Protein AF-A0A9D9YDR0-F1 (afdb_monomer)

Radius of gyration: 15.65 Å; Cα contacts (8 Å, |Δi|>4): 294; chains: 1; bounding box: 39×39×36 Å

Sequence (138 aa):
MKVSGSSKIKIKVIGALGCGLFLAAVSILSFSKIQKTAFAAEPTDSSYFTFDESTGAITDYSLDGPKDVVIPEEINGVQVTSIAQSGQTYSSFQGKNLTSVVFPQTIKSIGSGAFANNNLTELTLPDSLEELSAYVFY

Foldseek 3Di:
DDADDDPQEAEDADPDDDAADDDDDDDDDDDDDDGGHHPQDDAWDCVQFDADLVVLEGFAGHLPTDLAHEHDCDDPNGGNAEYEADDDRGNQQAQSQHAHYHDDLNYAEYYACNNENYNYRYYYDHPNHNYYYHNVHD

pLDDT: mean 79.31, std 21.69, range [30.98, 98.44]

Mean predicted aligned error: 9.54 Å

Structure (mmCIF, N/CA/C/O backbone):
data_AF-A0A9D9YDR0-F1
#
_entry.id   AF-A0A9D9YDR0-F1
#
loop_
_atom_site.group_PDB
_atom_site.id
_atom_site.type_symbol
_atom_site.label_atom_id
_atom_site.label_alt_id
_atom_site.label_comp_id
_atom_site.label_asym_id
_atom_site.label_entity_id
_atom_site.label_seq_id
_atom_site.pdbx_PDB_ins_code
_atom_site.Cartn_x
_atom_site.Cartn_y
_atom_site.Cartn_z
_atom_site.occupancy
_atom_site.B_iso_or_equiv
_atom_site.auth_seq_id
_atom_site.auth_comp_id
_atom_site.auth_asym_id
_atom_site.auth_atom_id
_atom_site.pdbx_PDB_model_num
ATOM 1 N N . MET A 1 1 ? -12.534 6.866 -11.633 1.00 52.06 1 MET A N 1
ATOM 2 C CA . MET A 1 1 ? -11.160 7.379 -11.426 1.00 52.06 1 MET A CA 1
ATOM 3 C C . MET A 1 1 ? -10.342 7.160 -12.688 1.00 52.06 1 MET A C 1
ATOM 5 O O . MET A 1 1 ? -10.463 6.103 -13.295 1.00 52.06 1 MET A O 1
ATOM 9 N N . LYS A 1 2 ? -9.565 8.155 -13.128 1.00 46.75 2 LYS A N 1
ATOM 10 C CA . LYS A 1 2 ? -8.659 8.027 -14.279 1.00 46.75 2 LYS A CA 1
ATOM 11 C C . LYS A 1 2 ? -7.295 7.609 -13.742 1.00 46.75 2 LYS A C 1
ATOM 13 O O . LYS A 1 2 ? -6.651 8.408 -13.074 1.00 46.75 2 LYS A O 1
ATOM 18 N N . VAL A 1 3 ? -6.874 6.372 -13.996 1.00 55.00 3 VAL A N 1
ATOM 19 C CA . VAL A 1 3 ? -5.540 5.925 -13.580 1.00 55.00 3 VAL A CA 1
ATOM 20 C C . VAL A 1 3 ? -4.527 6.457 -14.586 1.00 55.00 3 VAL A C 1
ATOM 22 O O . VAL A 1 3 ? -4.544 6.076 -15.755 1.00 55.00 3 VAL A O 1
ATOM 25 N N . SER A 1 4 ? -3.708 7.415 -14.162 1.00 47.53 4 SER A N 1
ATOM 26 C CA . SER A 1 4 ? -2.694 8.049 -15.002 1.00 47.53 4 SER A CA 1
ATOM 27 C C . SER A 1 4 ? -1.317 7.548 -14.590 1.00 47.53 4 SER A C 1
ATOM 29 O O . SER A 1 4 ? -0.809 7.947 -13.544 1.00 47.53 4 SER A O 1
ATOM 31 N N . GLY A 1 5 ? -0.711 6.703 -15.425 1.00 50.56 5 GLY A N 1
ATOM 32 C CA . GLY A 1 5 ? 0.697 6.327 -15.287 1.00 50.56 5 GLY A CA 1
ATOM 33 C C . GLY A 1 5 ? 0.941 4.825 -15.296 1.00 50.56 5 GLY A C 1
ATOM 34 O O . GLY A 1 5 ? 1.193 4.253 -14.247 1.00 50.56 5 GLY A O 1
ATOM 35 N N . SER A 1 6 ? 0.847 4.218 -16.481 1.00 51.56 6 SER A N 1
ATOM 36 C CA . SER A 1 6 ? 1.850 3.300 -17.048 1.00 51.56 6 SER A CA 1
ATOM 37 C C . SER A 1 6 ? 1.277 2.644 -18.306 1.00 51.56 6 SER A C 1
ATOM 39 O O . SER A 1 6 ? 0.262 1.954 -18.278 1.00 51.56 6 SER A O 1
ATOM 41 N N . SER A 1 7 ? 1.927 2.846 -19.454 1.00 54.12 7 SER A N 1
ATOM 42 C CA . SER A 1 7 ? 1.472 2.336 -20.762 1.00 54.12 7 SER A CA 1
ATOM 43 C C . SER A 1 7 ? 1.533 0.802 -20.898 1.00 54.12 7 SER A C 1
ATOM 45 O O . SER A 1 7 ? 1.344 0.283 -21.996 1.00 54.12 7 SER A O 1
ATOM 47 N N . LYS A 1 8 ? 1.850 0.077 -19.815 1.00 63.72 8 LYS A N 1
ATOM 48 C CA . LYS A 1 8 ? 2.142 -1.364 -19.804 1.00 63.72 8 LYS A CA 1
ATOM 49 C C . LYS A 1 8 ? 1.252 -2.184 -18.862 1.00 63.72 8 LYS A C 1
ATOM 51 O O . LYS A 1 8 ? 1.188 -3.394 -19.050 1.00 63.72 8 LYS A O 1
ATOM 56 N N . ILE A 1 9 ? 0.560 -1.564 -17.898 1.00 69.62 9 ILE A N 1
ATOM 57 C CA . ILE A 1 9 ? -0.233 -2.290 -16.893 1.00 69.62 9 ILE A CA 1
ATOM 58 C C . ILE A 1 9 ? -1.711 -2.259 -17.265 1.00 69.62 9 ILE A C 1
ATOM 60 O O . ILE A 1 9 ? -2.299 -1.199 -17.484 1.00 69.62 9 ILE A O 1
ATOM 64 N N . LYS A 1 10 ? -2.335 -3.438 -17.318 1.00 76.94 10 LYS A N 1
ATOM 65 C CA . LYS A 1 10 ? -3.786 -3.563 -17.481 1.00 76.94 10 LYS A CA 1
ATOM 66 C C . LYS A 1 10 ? -4.458 -3.413 -16.121 1.00 76.94 10 LYS A C 1
ATOM 68 O O . LYS A 1 10 ? -4.351 -4.293 -15.273 1.00 76.94 10 LYS A O 1
ATOM 73 N N . ILE A 1 11 ? -5.168 -2.306 -15.925 1.00 71.69 11 ILE A N 1
ATOM 74 C CA . ILE A 1 11 ? -5.898 -2.046 -14.682 1.00 71.69 11 ILE A CA 1
ATOM 75 C C . ILE A 1 11 ? -7.367 -2.380 -14.885 1.00 71.69 11 ILE A C 1
ATOM 77 O O . ILE A 1 11 ? -8.015 -1.847 -15.789 1.00 71.69 11 ILE A O 1
ATOM 81 N N . LYS A 1 12 ? -7.896 -3.249 -14.023 1.00 72.75 12 LYS A N 1
ATOM 82 C CA . LYS A 1 12 ? -9.318 -3.581 -13.986 1.00 72.75 12 LYS A CA 1
ATOM 83 C C . LYS A 1 12 ? -9.920 -3.074 -12.681 1.00 72.75 12 LYS A C 1
ATOM 85 O O . LYS A 1 12 ? -9.430 -3.377 -11.599 1.00 72.75 12 LYS A O 1
ATOM 90 N N . VAL A 1 13 ? -11.003 -2.314 -12.795 1.00 62.62 13 VAL A N 1
ATOM 91 C CA . VAL A 1 13 ? -11.902 -2.029 -11.672 1.00 62.62 13 VAL A CA 1
ATOM 92 C C . VAL A 1 13 ? -13.046 -3.025 -11.811 1.00 62.62 13 VAL A C 1
ATOM 94 O O . VAL A 1 13 ? -13.743 -3.011 -12.830 1.00 62.62 13 VAL A O 1
ATOM 97 N N . ILE A 1 14 ? -13.179 -3.966 -10.879 1.00 57.22 14 ILE A N 1
ATOM 98 C CA . ILE A 1 14 ? -14.225 -4.989 -10.961 1.00 57.22 14 ILE A CA 1
ATOM 99 C C . ILE A 1 14 ? -15.413 -4.511 -10.143 1.00 57.22 14 ILE A C 1
ATOM 101 O O . ILE A 1 14 ? -15.457 -4.798 -8.964 1.00 57.22 14 ILE A O 1
ATOM 105 N N . GLY A 1 15 ? -16.409 -3.889 -10.777 1.00 43.22 15 GLY A N 1
ATOM 106 C CA . GLY A 1 15 ? -17.669 -3.592 -10.096 1.00 43.22 15 GLY A CA 1
ATOM 107 C C . GLY A 1 15 ? -18.324 -4.869 -9.559 1.00 43.22 15 GLY A C 1
ATOM 108 O O . GLY A 1 15 ? -18.782 -5.704 -10.338 1.00 43.22 15 GLY A O 1
ATOM 109 N N . ALA A 1 16 ? -18.325 -5.016 -8.236 1.00 43.03 16 ALA A N 1
ATOM 110 C CA . ALA A 1 16 ? -19.088 -5.943 -7.410 1.00 43.03 16 ALA A CA 1
ATOM 111 C C . ALA A 1 16 ? -19.580 -7.235 -8.098 1.00 43.03 16 ALA A C 1
ATOM 113 O O . ALA A 1 16 ? -20.761 -7.396 -8.404 1.00 43.03 16 ALA A O 1
ATOM 114 N N . LEU A 1 17 ? -18.709 -8.239 -8.197 1.00 35.56 17 LEU A N 1
ATOM 115 C CA . LEU A 1 17 ? -19.117 -9.644 -8.282 1.00 35.56 17 LEU A CA 1
ATOM 116 C C . LEU A 1 17 ? -18.379 -10.369 -7.166 1.00 35.56 17 LEU A C 1
ATOM 118 O O . LEU A 1 17 ? -17.166 -10.470 -7.130 1.00 35.56 17 LEU A O 1
ATOM 122 N N . GLY A 1 18 ? -19.065 -10.750 -6.104 1.00 34.50 18 GLY A N 1
ATOM 123 C CA . GLY A 1 18 ? -19.635 -12.094 -6.152 1.00 34.50 18 GLY A CA 1
ATOM 124 C C . GLY A 1 18 ? -18.616 -13.100 -5.618 1.00 34.50 18 GLY A C 1
ATOM 125 O O . GLY A 1 18 ? -18.341 -14.087 -6.270 1.00 34.50 18 GLY A O 1
ATOM 126 N N . CYS A 1 19 ? -17.998 -12.797 -4.478 1.00 53.97 19 CYS A N 1
ATOM 127 C CA . CYS A 1 19 ? -17.326 -13.721 -3.574 1.00 53.97 19 CYS A CA 1
ATOM 128 C C . CYS A 1 19 ? -17.976 -15.183 -3.700 1.00 53.97 19 CYS A C 1
ATOM 130 O O . CYS A 1 19 ? -19.191 -15.292 -3.773 1.00 53.97 19 CYS A O 1
ATOM 132 N N . GLY A 1 20 ? -17.249 -16.330 -3.771 1.00 33.53 20 GLY A N 1
ATOM 133 C CA . GLY A 1 20 ? -17.722 -17.735 -3.487 1.00 33.53 20 GLY A CA 1
ATOM 134 C C . GLY A 1 20 ? -16.655 -18.869 -3.220 1.00 33.53 20 GLY A C 1
ATOM 135 O O . GLY A 1 20 ? -16.116 -19.371 -4.190 1.00 33.53 20 GLY A O 1
ATOM 136 N N . LEU A 1 21 ? -16.401 -19.235 -1.935 1.00 46.47 21 LEU A N 1
ATOM 137 C CA . LEU A 1 21 ? -15.769 -20.371 -1.163 1.00 46.47 21 LEU A CA 1
ATOM 138 C C . LEU A 1 21 ? -14.332 -21.052 -1.336 1.00 46.47 21 LEU A C 1
ATOM 140 O O . LEU A 1 21 ? -13.879 -21.222 -2.460 1.00 46.47 21 LEU A O 1
ATOM 144 N N . PHE A 1 22 ? -13.765 -21.588 -0.192 1.00 42.66 22 PHE A N 1
ATOM 145 C CA . PHE A 1 22 ? -12.820 -22.758 0.130 1.00 42.66 22 PHE A CA 1
ATOM 146 C C . PHE A 1 22 ? -11.294 -22.543 0.468 1.00 42.66 22 PHE A C 1
ATOM 148 O O . PHE A 1 22 ? -10.660 -21.799 -0.260 1.00 42.66 22 PHE A O 1
ATOM 155 N N . LEU A 1 23 ? -10.555 -23.220 1.404 1.00 38.81 23 LEU A N 1
ATOM 156 C CA . LEU A 1 23 ? -10.748 -24.073 2.629 1.00 38.81 23 LEU A CA 1
ATOM 157 C C . LEU A 1 23 ? -9.378 -24.435 3.311 1.00 38.81 23 LEU A C 1
ATOM 159 O O . LEU A 1 23 ? -8.476 -24.886 2.609 1.00 38.81 23 LEU A O 1
ATOM 163 N N . ALA A 1 24 ? -9.302 -24.473 4.656 1.00 30.98 24 ALA A N 1
ATOM 164 C CA . ALA A 1 24 ? -8.616 -25.521 5.449 1.00 30.98 24 ALA A CA 1
ATOM 165 C C . ALA A 1 24 ? -9.201 -25.588 6.882 1.00 30.98 24 ALA A C 1
ATOM 167 O O . ALA A 1 24 ? -9.616 -24.582 7.447 1.00 30.98 24 ALA A O 1
ATOM 168 N N . ALA A 1 25 ? -9.337 -26.798 7.427 1.00 32.69 25 ALA A N 1
ATOM 169 C CA . ALA A 1 25 ? -10.281 -27.149 8.490 1.00 32.69 25 ALA A CA 1
ATOM 170 C C . ALA A 1 25 ? -9.799 -26.891 9.930 1.00 32.69 25 ALA A C 1
ATOM 172 O O . ALA A 1 25 ? -8.727 -27.359 10.292 1.00 32.69 25 ALA A O 1
ATOM 173 N N . VAL A 1 26 ? -10.679 -26.355 10.791 1.00 34.06 26 VAL A N 1
ATOM 174 C CA . VAL A 1 26 ? -10.827 -26.798 12.193 1.00 34.06 26 VAL A CA 1
ATOM 175 C C . VAL A 1 26 ? -12.317 -26.768 12.563 1.00 34.06 26 VAL A C 1
ATOM 177 O O . VAL A 1 26 ? -13.031 -25.807 12.297 1.00 34.06 26 VAL A O 1
ATOM 180 N N . SER A 1 27 ? -12.786 -27.884 13.115 1.00 45.69 27 SER A N 1
ATOM 181 C CA . SER A 1 27 ? -14.154 -28.154 13.566 1.00 45.69 27 SER A CA 1
ATOM 182 C C . SER A 1 27 ? -14.671 -27.079 14.534 1.00 45.69 27 SER A C 1
ATOM 184 O O . SER A 1 27 ? -13.939 -26.756 15.458 1.00 45.69 27 SER A O 1
ATOM 186 N N . ILE A 1 28 ? -15.897 -26.561 14.342 1.00 39.22 28 ILE A N 1
ATOM 187 C CA . ILE A 1 28 ? -16.993 -26.427 15.336 1.00 39.22 28 ILE A CA 1
ATOM 188 C C . ILE A 1 28 ? -18.235 -25.806 14.641 1.00 39.22 28 ILE A C 1
ATOM 190 O O . ILE A 1 28 ? -18.217 -24.693 14.131 1.00 39.22 28 ILE A O 1
ATOM 194 N N . LEU A 1 29 ? -19.306 -26.603 14.621 1.00 38.41 29 LEU A N 1
ATOM 195 C CA . LEU A 1 29 ? -20.752 -26.327 14.546 1.00 38.41 29 LEU A CA 1
ATOM 196 C C . LEU A 1 29 ? -21.274 -24.926 14.114 1.00 38.41 29 LEU A C 1
ATOM 198 O O . LEU A 1 29 ? -21.285 -23.978 14.887 1.00 38.41 29 LEU A O 1
ATOM 202 N N . SER A 1 30 ? -21.941 -24.932 12.947 1.00 53.59 30 SER A N 1
ATOM 203 C CA . SER A 1 30 ? -23.149 -24.167 12.565 1.00 53.59 30 SER A CA 1
ATOM 204 C C . SER A 1 30 ? -23.091 -22.636 12.458 1.00 53.59 30 SER A C 1
ATOM 206 O O . SER A 1 30 ? -23.368 -21.955 13.434 1.00 53.59 30 SER A O 1
ATOM 208 N N . PHE A 1 31 ? -23.039 -22.112 11.223 1.00 46.66 31 PHE A N 1
ATOM 209 C CA . PHE A 1 31 ? -23.796 -20.911 10.829 1.00 46.66 31 PHE A CA 1
ATOM 210 C C . PHE A 1 31 ? -24.325 -21.036 9.389 1.00 46.66 31 PHE A C 1
ATOM 212 O O . PHE A 1 31 ? -23.595 -21.328 8.445 1.00 46.66 31 PHE A O 1
ATOM 219 N N . SER A 1 32 ? -25.639 -20.854 9.242 1.00 47.34 32 SER A N 1
ATOM 220 C CA . SER A 1 32 ? -26.377 -20.829 7.974 1.00 47.34 32 SER A CA 1
ATOM 221 C C . SER A 1 32 ? -26.371 -19.414 7.377 1.00 47.34 32 SER A C 1
ATOM 223 O O . SER A 1 32 ? -26.590 -18.480 8.141 1.00 47.34 32 SER A O 1
ATOM 225 N N . LYS A 1 33 ? -26.270 -19.290 6.032 1.00 42.31 33 LYS A N 1
ATOM 226 C CA . LYS A 1 33 ? -26.413 -18.058 5.192 1.00 42.31 33 LYS A CA 1
ATOM 227 C C . LYS A 1 33 ? -25.229 -17.068 5.345 1.00 42.31 33 LYS A C 1
ATOM 229 O O . LYS A 1 33 ? -24.973 -16.617 6.442 1.00 42.31 33 LYS A O 1
ATOM 234 N N . ILE A 1 34 ? -24.442 -16.652 4.343 1.00 40.16 34 ILE A N 1
ATOM 235 C CA . ILE A 1 34 ? -24.615 -16.391 2.899 1.00 40.16 34 ILE A CA 1
ATOM 236 C C . ILE A 1 34 ? -23.286 -16.712 2.194 1.00 40.16 34 ILE A C 1
ATOM 238 O O . ILE A 1 34 ? -22.220 -16.300 2.644 1.00 40.16 34 ILE A O 1
ATOM 242 N N . GLN A 1 35 ? -23.349 -17.434 1.074 1.00 39.88 35 GLN A N 1
ATOM 243 C CA . GLN A 1 35 ? -22.186 -17.760 0.256 1.00 39.88 35 GLN A CA 1
ATOM 244 C C . GLN A 1 35 ? -21.743 -16.526 -0.521 1.00 39.88 35 GLN A C 1
ATOM 246 O O . GLN A 1 35 ? -22.367 -16.155 -1.516 1.00 39.88 35 GLN A O 1
ATOM 251 N N . LYS A 1 36 ? -20.655 -15.904 -0.063 1.00 40.66 36 LYS A N 1
ATOM 252 C CA . LYS A 1 36 ? -19.840 -15.070 -0.924 1.00 40.66 36 LYS A CA 1
ATOM 253 C C . LYS A 1 36 ? -18.348 -15.159 -0.460 1.00 40.66 36 LYS A C 1
ATOM 255 O O 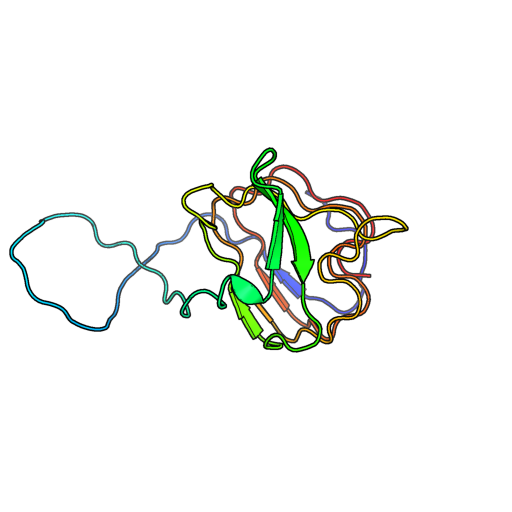. LYS A 1 36 ? -18.021 -14.502 0.505 1.00 40.66 36 LYS A O 1
ATOM 260 N N . THR A 1 37 ? -17.450 -15.945 -1.081 1.00 35.28 37 THR A N 1
ATOM 261 C CA . THR A 1 37 ? -15.963 -16.078 -0.838 1.00 35.28 37 THR A CA 1
ATOM 262 C C . THR A 1 37 ? -15.040 -16.171 -2.108 1.00 35.28 37 THR A C 1
ATOM 264 O O . THR A 1 37 ? -14.733 -17.243 -2.589 1.00 35.28 37 THR A O 1
ATOM 267 N N . ALA A 1 38 ? -14.638 -15.103 -2.806 1.00 37.88 38 ALA A N 1
ATOM 268 C CA . ALA A 1 38 ? -13.714 -15.271 -3.955 1.00 37.88 38 ALA A CA 1
ATOM 269 C C . ALA A 1 38 ? -12.400 -15.864 -3.416 1.00 37.88 38 ALA A C 1
ATOM 271 O O . ALA A 1 38 ? -12.039 -15.520 -2.298 1.00 37.88 38 ALA A O 1
ATOM 272 N N . PHE A 1 39 ? -11.757 -16.774 -4.153 1.00 42.22 39 PHE A N 1
ATOM 273 C CA . PHE A 1 39 ? -10.548 -17.501 -3.744 1.00 42.22 39 PHE A CA 1
ATOM 274 C C . PHE A 1 39 ? -9.460 -16.512 -3.282 1.00 42.22 39 PHE A C 1
ATOM 276 O O . PHE A 1 39 ? -8.734 -15.951 -4.102 1.00 42.22 39 PHE A O 1
ATOM 283 N N . ALA A 1 40 ? -9.417 -16.221 -1.982 1.00 51.31 40 ALA A N 1
ATOM 284 C CA . ALA A 1 40 ? -8.461 -15.303 -1.392 1.00 51.31 40 ALA A CA 1
ATOM 285 C C . ALA A 1 40 ? -7.229 -16.133 -1.060 1.00 51.31 40 ALA A C 1
ATOM 287 O O . ALA A 1 40 ? -7.292 -17.044 -0.238 1.00 51.31 40 ALA A O 1
ATOM 288 N N . ALA A 1 41 ? -6.134 -15.864 -1.763 1.00 63.59 41 ALA A N 1
ATOM 289 C CA . ALA A 1 41 ? -4.832 -16.358 -1.354 1.00 63.59 41 ALA A CA 1
ATOM 290 C C . ALA A 1 41 ? -4.578 -15.955 0.113 1.00 63.59 41 ALA A C 1
ATOM 292 O O . ALA A 1 41 ? -5.062 -14.911 0.554 1.00 63.59 41 ALA A O 1
ATOM 293 N N 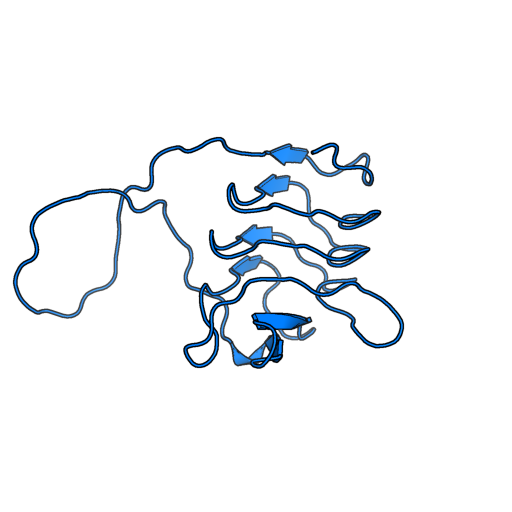. GLU A 1 42 ? -3.864 -16.794 0.866 1.00 79.81 42 GLU A N 1
ATOM 294 C CA . GLU A 1 42 ? -3.522 -16.504 2.263 1.00 79.81 42 GLU A CA 1
ATOM 295 C C . GLU A 1 42 ? -2.842 -15.126 2.360 1.00 79.81 42 GLU A C 1
ATOM 297 O O . GLU A 1 42 ? -1.972 -14.829 1.527 1.00 79.81 42 GLU A O 1
ATOM 302 N N . PRO A 1 43 ? -3.218 -14.273 3.336 1.00 89.62 43 PRO A N 1
ATOM 303 C CA . PRO A 1 43 ? -2.561 -12.992 3.529 1.00 89.62 43 PRO A CA 1
ATOM 304 C C . PRO A 1 43 ? -1.052 -13.169 3.664 1.00 89.62 43 PRO A C 1
ATOM 306 O O . PRO A 1 43 ? -0.568 -14.097 4.313 1.00 89.62 43 PRO A O 1
ATOM 309 N N . THR A 1 44 ? -0.293 -12.266 3.053 1.00 91.81 44 THR A N 1
ATOM 310 C CA . THR A 1 44 ? 1.151 -12.225 3.262 1.00 91.81 44 THR A CA 1
ATOM 311 C C . THR A 1 44 ? 1.428 -11.952 4.734 1.00 91.81 44 THR A C 1
ATOM 313 O O . THR A 1 44 ? 0.763 -11.116 5.346 1.00 91.81 44 THR A O 1
ATOM 316 N N . ASP A 1 45 ? 2.409 -12.662 5.288 1.00 95.75 45 ASP A N 1
ATOM 317 C CA . ASP A 1 45 ? 2.791 -12.533 6.691 1.00 95.75 45 ASP A CA 1
ATOM 318 C C . ASP A 1 45 ? 3.047 -11.061 7.057 1.00 95.75 45 ASP A C 1
ATOM 320 O O . ASP A 1 45 ? 3.742 -10.334 6.334 1.00 95.75 45 ASP A O 1
ATOM 324 N N . SER A 1 46 ? 2.461 -10.616 8.173 1.00 94.12 46 SER A N 1
ATOM 325 C CA . SER A 1 46 ? 2.501 -9.214 8.594 1.00 94.12 46 SER A CA 1
ATOM 326 C C . SER A 1 46 ? 3.923 -8.717 8.872 1.00 94.12 46 SER A C 1
ATOM 328 O O . SER A 1 46 ? 4.173 -7.518 8.763 1.00 94.12 46 SER A O 1
ATOM 330 N N . SER A 1 47 ? 4.874 -9.615 9.154 1.00 96.56 47 SER A N 1
ATOM 331 C CA . SER A 1 47 ? 6.284 -9.283 9.404 1.00 96.56 47 SER A CA 1
ATOM 332 C C . SER A 1 47 ? 6.993 -8.618 8.220 1.00 96.56 47 SER A C 1
ATOM 334 O O . SER A 1 47 ? 8.015 -7.958 8.413 1.00 96.56 47 SER A O 1
ATOM 336 N N . TYR A 1 48 ? 6.455 -8.737 7.002 1.00 97.50 48 TYR A N 1
ATOM 337 C CA . TYR A 1 48 ? 6.997 -8.054 5.827 1.00 97.50 48 TYR A CA 1
ATOM 338 C C . TYR A 1 48 ? 6.508 -6.611 5.673 1.00 97.50 48 TYR A C 1
ATOM 340 O O . TYR A 1 48 ? 7.014 -5.901 4.803 1.00 97.50 48 TYR A O 1
ATOM 348 N N . PHE A 1 49 ? 5.549 -6.161 6.481 1.00 97.31 49 PHE A N 1
ATOM 349 C CA . PHE A 1 49 ? 4.957 -4.833 6.369 1.00 97.31 49 PHE A CA 1
ATOM 350 C C . PHE A 1 49 ? 5.405 -3.944 7.524 1.00 97.31 49 PHE A C 1
ATOM 352 O O . PHE A 1 49 ? 5.301 -4.309 8.692 1.00 97.31 49 PHE A O 1
ATOM 359 N N . THR A 1 50 ? 5.836 -2.728 7.198 1.00 97.94 50 THR A N 1
ATOM 360 C CA . THR A 1 50 ? 5.879 -1.651 8.189 1.00 97.94 50 THR A CA 1
ATOM 361 C C . THR A 1 50 ? 4.521 -0.968 8.188 1.00 97.94 50 THR A C 1
ATOM 363 O O . THR A 1 50 ? 4.088 -0.425 7.167 1.00 97.94 50 THR A O 1
ATOM 366 N N . PHE A 1 51 ? 3.839 -1.020 9.328 1.00 97.19 51 PHE A N 1
ATOM 367 C CA . PHE A 1 51 ? 2.454 -0.593 9.469 1.00 97.19 51 PHE A CA 1
ATOM 368 C C . PHE A 1 51 ? 2.319 0.475 10.553 1.00 97.19 51 PHE A C 1
ATOM 370 O O . PHE A 1 51 ? 2.812 0.311 11.667 1.00 97.19 51 PHE A O 1
ATOM 377 N N . ASP A 1 52 ? 1.660 1.577 10.209 1.00 97.38 52 ASP A N 1
ATOM 378 C CA . ASP A 1 52 ? 1.284 2.622 11.150 1.00 97.38 52 ASP A CA 1
ATOM 379 C C . ASP A 1 52 ? -0.128 2.345 11.677 1.00 97.38 52 ASP A C 1
ATOM 381 O O . ASP A 1 52 ? -1.132 2.663 11.037 1.00 97.38 52 ASP A O 1
ATOM 385 N N . GLU A 1 53 ? -0.194 1.758 12.872 1.00 96.88 53 GLU A N 1
ATOM 386 C CA . GLU A 1 53 ? -1.444 1.404 13.554 1.00 96.88 53 GLU A CA 1
ATOM 387 C C . GLU A 1 53 ? -2.327 2.620 13.866 1.00 96.88 53 GLU A C 1
ATOM 389 O O . GLU A 1 53 ? -3.542 2.482 13.992 1.00 96.88 53 GLU A O 1
ATOM 394 N N . SER A 1 54 ? -1.749 3.821 13.97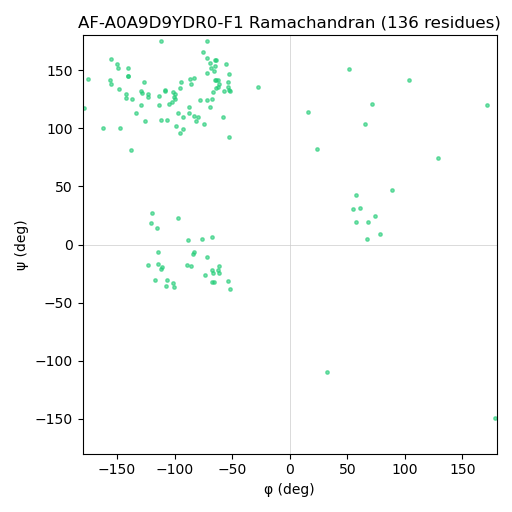7 1.00 97.50 54 SER A N 1
ATOM 395 C CA . SER A 1 54 ? -2.522 5.026 14.291 1.00 97.50 54 SER A CA 1
ATOM 396 C C . SER A 1 54 ? -3.356 5.515 13.107 1.00 97.50 54 SER A C 1
ATOM 398 O O . SER A 1 54 ? -4.398 6.145 13.297 1.00 97.50 54 SER A O 1
ATOM 400 N N . THR A 1 55 ? -2.913 5.206 11.887 1.00 96.25 55 THR A N 1
ATOM 401 C CA . THR A 1 55 ? -3.547 5.648 10.639 1.00 96.25 55 THR A CA 1
ATOM 402 C C . THR A 1 55 ? -4.131 4.499 9.818 1.00 96.25 55 THR A C 1
ATOM 404 O O . THR A 1 55 ? -4.959 4.739 8.939 1.00 96.25 55 THR A O 1
ATOM 407 N N . GLY A 1 56 ? -3.740 3.253 10.097 1.00 97.19 56 GLY A N 1
ATOM 408 C CA . GLY A 1 56 ? -4.088 2.097 9.273 1.00 97.19 56 GLY A CA 1
ATOM 409 C C . GLY A 1 56 ? -3.299 2.046 7.960 1.00 97.19 56 GLY A C 1
ATOM 410 O O . GLY A 1 56 ? -3.782 1.481 6.974 1.00 97.19 56 GLY A O 1
ATOM 411 N N . ALA A 1 57 ? -2.118 2.672 7.912 1.00 98.00 57 ALA A N 1
ATOM 412 C CA . ALA A 1 57 ? -1.321 2.810 6.697 1.00 98.00 57 ALA A CA 1
ATOM 413 C C . ALA A 1 57 ? -0.164 1.807 6.633 1.00 98.00 57 ALA A C 1
ATOM 415 O O . ALA A 1 57 ? 0.656 1.719 7.548 1.00 98.00 57 ALA A O 1
ATOM 416 N N . ILE A 1 58 ? -0.017 1.117 5.501 1.00 98.44 58 ILE A N 1
ATOM 417 C CA . ILE A 1 58 ? 1.251 0.457 5.161 1.00 98.44 58 ILE A CA 1
ATOM 418 C C . ILE A 1 58 ? 2.216 1.524 4.646 1.00 98.44 58 ILE A C 1
ATOM 420 O O . ILE A 1 58 ? 1.906 2.241 3.692 1.00 98.44 58 ILE A O 1
ATOM 424 N N . THR A 1 59 ? 3.388 1.617 5.270 1.00 98.00 59 THR A N 1
ATOM 425 C CA . THR A 1 59 ? 4.397 2.656 5.003 1.00 98.00 59 THR A CA 1
ATOM 426 C C . THR A 1 59 ? 5.672 2.118 4.352 1.00 98.00 59 THR A C 1
ATOM 428 O O . THR A 1 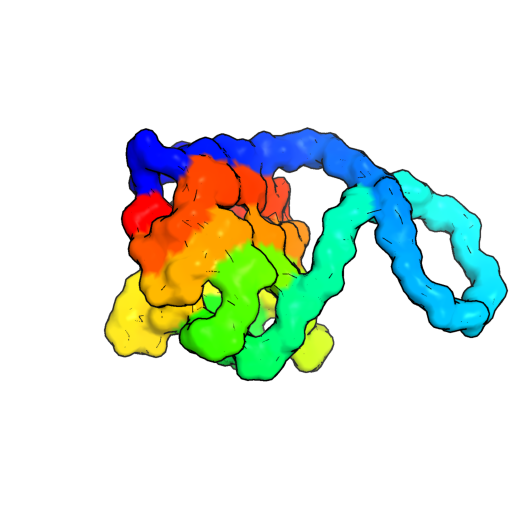59 ? 6.391 2.866 3.681 1.00 98.00 59 THR A O 1
ATOM 431 N N . ASP A 1 60 ? 5.934 0.818 4.489 1.00 97.81 60 ASP A N 1
ATOM 432 C CA . ASP A 1 60 ? 6.987 0.111 3.759 1.00 97.81 60 ASP A CA 1
ATOM 433 C C . ASP A 1 60 ? 6.682 -1.387 3.645 1.00 97.81 60 ASP A C 1
ATOM 435 O O . ASP A 1 60 ? 5.914 -1.951 4.429 1.00 97.81 60 ASP A O 1
ATOM 439 N N . TYR A 1 61 ? 7.320 -2.021 2.668 1.00 97.94 61 TYR A N 1
ATOM 440 C CA . TYR A 1 61 ? 7.298 -3.453 2.425 1.00 97.94 61 TYR A CA 1
ATOM 441 C C . TYR A 1 61 ? 8.723 -3.991 2.298 1.00 97.94 61 TYR A C 1
ATOM 443 O O . TYR A 1 61 ? 9.545 -3.461 1.543 1.00 97.94 61 TYR A O 1
ATOM 451 N N . SER A 1 62 ? 9.030 -5.059 3.024 1.00 96.69 62 SER A N 1
ATOM 452 C CA . SER A 1 62 ? 10.367 -5.649 3.063 1.00 96.69 62 SER A CA 1
ATOM 453 C C . SER A 1 62 ? 10.803 -6.198 1.698 1.00 96.69 62 SER A C 1
ATOM 455 O O . SER A 1 62 ? 10.025 -6.812 0.966 1.00 96.69 62 SER A O 1
ATOM 457 N N . LEU A 1 63 ? 12.086 -6.026 1.362 1.00 95.56 63 LEU A N 1
ATOM 458 C CA . LEU A 1 63 ? 12.676 -6.591 0.140 1.00 95.56 63 LEU A CA 1
ATOM 459 C C . LEU A 1 63 ? 12.737 -8.125 0.162 1.00 95.56 63 LEU A C 1
ATOM 461 O O . LEU A 1 63 ? 12.714 -8.740 -0.910 1.00 95.56 63 LEU A O 1
ATOM 465 N N . ASP A 1 64 ? 12.748 -8.718 1.356 1.00 96.25 64 ASP A N 1
ATOM 466 C CA . ASP A 1 64 ? 12.759 -10.168 1.572 1.00 96.25 64 ASP A CA 1
ATOM 467 C C . ASP A 1 64 ? 11.356 -10.789 1.491 1.00 96.25 64 ASP A C 1
ATOM 469 O O . ASP A 1 64 ? 11.211 -12.011 1.523 1.00 96.25 64 ASP A O 1
ATOM 473 N N . GLY A 1 65 ? 10.317 -9.956 1.371 1.00 94.69 65 GLY A N 1
ATOM 474 C CA . GLY A 1 65 ? 8.946 -10.411 1.197 1.00 94.69 65 GLY A CA 1
ATOM 475 C C . GLY A 1 65 ? 8.692 -11.070 -0.165 1.00 94.69 65 GLY A C 1
ATOM 476 O O . GLY A 1 65 ? 9.420 -10.803 -1.142 1.00 94.69 65 GLY A O 1
ATOM 477 N N . PRO A 1 66 ? 7.656 -11.930 -0.254 1.00 94.50 66 PRO A N 1
ATOM 478 C CA . PRO A 1 66 ? 7.224 -12.531 -1.512 1.00 94.50 66 PRO A CA 1
ATOM 479 C C . PRO A 1 66 ? 6.905 -11.479 -2.585 1.00 94.50 66 PRO A C 1
ATOM 481 O O . PRO A 1 66 ? 6.605 -10.322 -2.305 1.00 94.50 66 PRO A O 1
ATOM 484 N N . LYS A 1 67 ? 6.991 -11.874 -3.858 1.00 94.50 67 LYS A N 1
ATOM 485 C CA . LYS A 1 67 ? 6.706 -10.970 -4.992 1.00 94.50 67 LYS A CA 1
ATOM 486 C C . LYS A 1 67 ? 5.239 -10.979 -5.410 1.00 94.50 67 LYS A C 1
ATOM 488 O O . LYS A 1 67 ? 4.785 -10.027 -6.043 1.00 94.50 67 LYS A O 1
ATOM 493 N N . ASP A 1 68 ? 4.510 -12.002 -4.984 1.00 90.50 68 ASP A N 1
ATOM 494 C CA . ASP A 1 68 ? 3.058 -12.080 -5.047 1.00 90.50 68 ASP A CA 1
ATOM 495 C C . ASP A 1 68 ? 2.493 -11.707 -3.680 1.00 90.50 68 ASP A C 1
ATOM 497 O O . ASP A 1 68 ? 2.569 -12.486 -2.729 1.00 90.50 68 ASP A O 1
ATOM 501 N N . VAL A 1 69 ? 1.998 -10.477 -3.568 1.00 93.12 69 VAL A N 1
ATOM 502 C CA . VAL A 1 69 ? 1.587 -9.899 -2.287 1.00 93.12 69 VAL A CA 1
ATOM 503 C C . VAL A 1 69 ? 0.081 -9.991 -2.136 1.00 93.12 69 VAL A C 1
ATOM 505 O O . VAL A 1 69 ? -0.675 -9.527 -2.987 1.00 93.12 69 VAL A O 1
ATOM 508 N N . VAL A 1 70 ? -0.357 -10.511 -0.999 1.00 94.19 70 VAL A N 1
ATOM 509 C CA . VAL A 1 70 ? -1.744 -10.429 -0.545 1.00 94.19 70 VAL A CA 1
ATOM 510 C C . VAL A 1 70 ? -1.759 -9.520 0.668 1.00 94.19 70 VAL A C 1
ATOM 512 O O . VAL A 1 70 ? -1.268 -9.893 1.732 1.00 94.19 70 VAL A O 1
ATOM 515 N N . ILE A 1 71 ? -2.273 -8.305 0.498 1.00 94.75 71 ILE A N 1
ATOM 516 C CA . ILE A 1 71 ? -2.317 -7.329 1.584 1.00 94.75 71 ILE A CA 1
ATOM 517 C C . ILE A 1 71 ? -3.382 -7.794 2.597 1.00 94.75 71 ILE A C 1
ATOM 519 O O . ILE A 1 71 ? -4.525 -8.024 2.194 1.00 94.75 71 ILE A O 1
ATOM 523 N N . PRO A 1 72 ? -3.038 -7.963 3.886 1.00 94.12 72 PRO A N 1
ATOM 524 C CA . PRO A 1 72 ? -4.003 -8.385 4.896 1.00 94.12 72 PRO A CA 1
ATOM 525 C C . PRO A 1 72 ? -5.080 -7.315 5.125 1.00 94.12 72 PRO A C 1
ATOM 527 O O . PRO A 1 72 ? -4.811 -6.122 5.006 1.00 94.12 72 PRO A O 1
ATOM 530 N N . GLU A 1 73 ? -6.295 -7.737 5.486 1.00 92.62 73 GLU A N 1
ATOM 531 C CA . GLU A 1 73 ? -7.371 -6.813 5.891 1.00 92.62 73 GLU A CA 1
ATOM 532 C C . GLU A 1 73 ? -7.024 -6.081 7.193 1.00 92.62 73 GLU A C 1
ATOM 534 O O . GLU A 1 73 ? -7.388 -4.918 7.365 1.00 92.62 73 GLU A O 1
ATOM 539 N N . GLU A 1 74 ? -6.282 -6.746 8.084 1.00 94.31 74 GLU A N 1
ATOM 540 C CA . GLU A 1 74 ? -5.869 -6.224 9.381 1.00 94.31 74 GLU A CA 1
ATOM 541 C C . GLU A 1 74 ? -4.427 -6.618 9.716 1.00 94.31 74 GLU A C 1
ATOM 543 O O . GLU A 1 74 ? -3.981 -7.728 9.426 1.00 94.31 74 GLU A O 1
ATOM 548 N N . ILE A 1 75 ? -3.713 -5.725 10.396 1.00 94.06 75 ILE A N 1
ATOM 549 C CA . ILE A 1 75 ? -2.427 -6.007 11.038 1.00 94.06 75 ILE A CA 1
ATOM 550 C C . ILE A 1 75 ? -2.588 -5.646 12.514 1.00 94.06 75 ILE A C 1
ATOM 552 O O . ILE A 1 75 ? -3.048 -4.555 12.840 1.00 94.06 75 ILE A O 1
ATOM 556 N N . ASN A 1 76 ? -2.271 -6.583 13.411 1.00 93.75 76 ASN A N 1
ATOM 557 C CA . ASN A 1 76 ? -2.434 -6.425 14.865 1.00 93.75 76 ASN A CA 1
ATOM 558 C C . ASN A 1 76 ? -3.865 -6.032 15.305 1.00 93.75 76 ASN A C 1
ATOM 560 O O . ASN A 1 76 ? -4.050 -5.357 16.314 1.00 93.75 76 ASN A O 1
ATOM 564 N N . GLY A 1 77 ? -4.888 -6.463 14.554 1.00 92.88 77 GLY A N 1
ATOM 565 C CA . GLY A 1 77 ? -6.299 -6.147 14.822 1.00 92.88 77 GLY A CA 1
ATOM 566 C C . GLY A 1 77 ? -6.736 -4.744 14.384 1.00 92.88 77 GLY A C 1
ATOM 567 O O . GLY A 1 77 ? -7.837 -4.309 14.720 1.00 92.88 77 GLY A O 1
ATOM 568 N N . VAL A 1 78 ? -5.887 -4.018 13.652 1.00 95.25 78 VAL A N 1
ATOM 569 C CA . VAL A 1 78 ? -6.206 -2.715 13.063 1.00 95.25 78 VAL A CA 1
ATOM 570 C C . VAL A 1 78 ? -6.347 -2.871 11.554 1.00 95.25 78 VAL A C 1
ATOM 572 O O . VAL A 1 78 ? -5.489 -3.466 10.903 1.00 95.25 78 VAL A O 1
ATOM 575 N N . GLN A 1 79 ? -7.416 -2.307 10.991 1.00 96.44 79 GLN A N 1
ATOM 576 C CA . GLN A 1 79 ? -7.679 -2.372 9.554 1.00 96.44 79 GLN A CA 1
ATOM 577 C C . GLN A 1 79 ? -6.588 -1.684 8.734 1.00 96.44 79 GLN A C 1
ATOM 579 O O . GLN A 1 79 ? -6.190 -0.551 9.012 1.00 96.44 79 GLN A O 1
ATOM 584 N N . VAL A 1 80 ? -6.179 -2.347 7.658 1.00 97.38 80 VAL A N 1
ATOM 585 C CA . VAL A 1 80 ? -5.330 -1.759 6.628 1.00 97.38 80 VAL A CA 1
ATOM 586 C C . VAL A 1 80 ? -6.216 -0.947 5.693 1.00 97.38 80 VAL A C 1
ATOM 588 O O . VAL A 1 80 ? -6.979 -1.496 4.899 1.00 97.38 80 VAL A O 1
ATOM 591 N N . THR A 1 81 ? -6.139 0.375 5.792 1.00 97.06 81 THR A N 1
ATOM 592 C CA . THR A 1 81 ? -7.024 1.303 5.074 1.00 97.06 81 THR A CA 1
ATOM 593 C C . THR A 1 81 ? -6.303 2.089 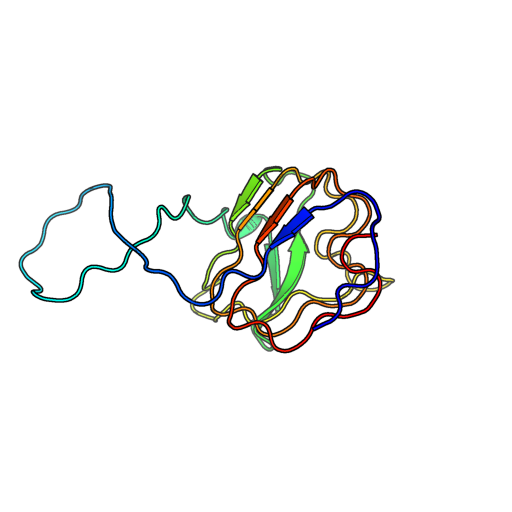3.991 1.00 97.06 81 THR A C 1
ATOM 595 O O . TH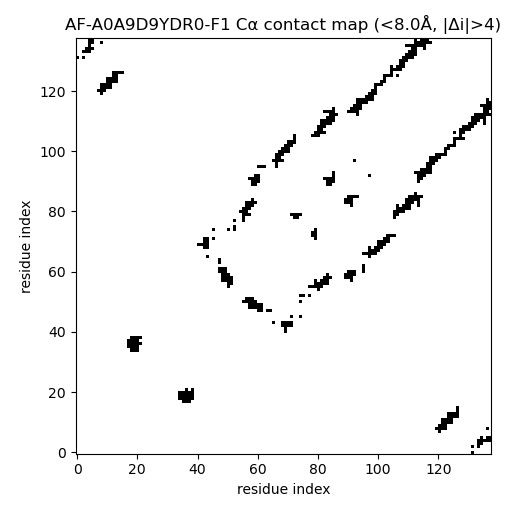R A 1 81 ? -6.950 2.605 3.078 1.00 97.06 81 THR A O 1
ATOM 598 N N . SER A 1 82 ? -4.975 2.187 4.043 1.00 97.50 82 SER A N 1
ATOM 599 C CA . SER A 1 82 ? -4.225 2.971 3.065 1.00 97.50 82 SER A CA 1
ATOM 600 C C . SER A 1 82 ? -2.824 2.441 2.799 1.00 97.50 82 SER A C 1
ATOM 602 O O . SER A 1 82 ? -2.212 1.762 3.625 1.00 97.50 82 SER A O 1
ATOM 604 N N . ILE A 1 83 ? -2.315 2.774 1.614 1.00 97.94 83 ILE A N 1
ATOM 605 C CA . ILE A 1 83 ? -0.928 2.533 1.218 1.00 97.94 83 ILE A CA 1
ATOM 606 C C . ILE A 1 83 ? -0.248 3.890 1.054 1.00 97.94 83 ILE A C 1
ATOM 608 O O . ILE A 1 83 ? -0.688 4.706 0.238 1.00 97.94 83 ILE A O 1
ATOM 612 N N . ALA A 1 84 ? 0.813 4.141 1.819 1.00 97.25 84 ALA A N 1
ATOM 613 C CA . ALA A 1 84 ? 1.499 5.427 1.808 1.00 97.25 84 ALA A CA 1
ATOM 614 C C . ALA A 1 84 ? 2.161 5.713 0.449 1.00 97.25 84 ALA A C 1
ATOM 616 O O . ALA A 1 84 ? 2.446 4.810 -0.341 1.00 97.25 84 ALA A O 1
ATOM 617 N N . GLN A 1 85 ? 2.429 6.989 0.176 1.00 94.31 85 GLN A N 1
ATOM 618 C CA . GLN A 1 85 ? 3.218 7.395 -0.990 1.00 94.31 85 GLN A CA 1
ATOM 619 C C . GLN A 1 85 ? 4.660 6.886 -0.900 1.00 94.31 85 GLN A C 1
ATOM 621 O O . GLN A 1 85 ? 5.167 6.670 0.193 1.00 94.31 85 GLN A O 1
ATOM 626 N N . SER A 1 86 ? 5.347 6.799 -2.033 1.00 91.06 86 SER A N 1
ATOM 627 C CA . SER A 1 86 ? 6.794 6.595 -2.077 1.00 91.06 86 SER A CA 1
ATOM 628 C C . SER A 1 86 ? 7.522 7.936 -2.204 1.00 91.06 86 SER A C 1
ATOM 630 O O . SER A 1 86 ? 7.127 8.804 -2.984 1.00 91.06 86 SER A O 1
ATOM 632 N N . GLY A 1 87 ? 8.582 8.130 -1.420 1.00 89.56 87 GLY A N 1
ATOM 633 C CA . GLY A 1 87 ? 9.338 9.377 -1.336 1.00 89.56 87 GLY A CA 1
ATOM 634 C C . GLY A 1 87 ? 10.477 9.302 -0.317 1.00 89.56 87 GLY A C 1
ATOM 635 O O . GLY A 1 87 ? 11.045 8.243 -0.088 1.00 89.56 87 GLY A O 1
ATOM 636 N N . GLN A 1 88 ? 10.814 10.434 0.309 1.00 81.88 88 GLN A N 1
ATOM 637 C CA . GLN A 1 88 ? 11.946 10.519 1.250 1.00 81.88 88 GLN A CA 1
ATOM 638 C C . GLN A 1 88 ? 11.724 9.720 2.545 1.00 81.88 88 GLN A C 1
ATOM 640 O O . GLN A 1 88 ? 12.678 9.230 3.139 1.00 81.88 88 GLN A O 1
ATOM 645 N N . THR A 1 89 ? 10.473 9.629 3.003 1.00 85.50 89 THR A N 1
ATOM 646 C CA . THR A 1 89 ? 10.125 9.029 4.305 1.00 85.50 89 THR A CA 1
ATOM 647 C C . THR A 1 89 ? 9.595 7.607 4.174 1.00 85.50 89 THR A C 1
ATOM 649 O O . THR A 1 89 ? 9.822 6.785 5.052 1.00 85.50 89 THR A O 1
ATOM 652 N N . TYR A 1 90 ? 8.894 7.315 3.082 1.00 90.56 90 TYR A N 1
ATOM 653 C CA . TYR A 1 90 ? 8.173 6.064 2.881 1.00 90.56 90 TYR A CA 1
ATOM 654 C C . TYR A 1 90 ? 8.596 5.444 1.560 1.00 90.56 90 TYR A C 1
ATOM 656 O O . TYR A 1 90 ? 8.767 6.151 0.567 1.00 90.56 90 TYR A O 1
ATOM 664 N N . SER A 1 91 ? 8.763 4.126 1.547 1.00 83.38 91 SER A N 1
ATOM 665 C CA . SER A 1 91 ? 9.083 3.369 0.333 1.00 83.38 91 SER A CA 1
ATOM 666 C C . SER A 1 91 ? 7.963 2.414 -0.077 1.00 83.38 91 SER A C 1
ATOM 668 O O . SER A 1 91 ? 8.041 1.884 -1.183 1.00 83.38 91 SER A O 1
ATOM 670 N N . SER A 1 92 ? 6.904 2.265 0.737 1.00 91.88 92 SER A N 1
ATOM 671 C CA . SER A 1 92 ? 5.715 1.429 0.493 1.00 91.88 92 SER A CA 1
ATOM 672 C C . SER A 1 92 ? 6.050 0.174 -0.316 1.00 91.88 92 SER A C 1
ATOM 674 O O . SER A 1 92 ? 6.770 -0.690 0.172 1.00 91.88 92 SER A O 1
ATOM 676 N N . PHE A 1 93 ? 5.617 0.096 -1.577 1.00 96.69 93 PHE A N 1
ATOM 677 C CA . PHE A 1 93 ? 5.924 -1.010 -2.480 1.00 96.69 93 PHE A CA 1
ATOM 678 C C . PHE A 1 93 ? 6.781 -0.594 -3.681 1.00 96.69 93 PHE A C 1
ATOM 680 O O . PHE A 1 93 ? 6.899 -1.362 -4.635 1.00 96.69 93 PHE A O 1
ATOM 687 N N . GLN A 1 94 ? 7.410 0.582 -3.677 1.00 95.06 94 GLN A N 1
ATOM 688 C CA . GLN A 1 94 ? 8.239 1.016 -4.799 1.00 95.06 94 GLN A CA 1
ATOM 689 C C . GLN A 1 94 ? 9.480 0.127 -4.941 1.00 95.06 94 GLN A C 1
ATOM 691 O O . GLN A 1 94 ? 10.207 -0.109 -3.975 1.00 95.06 94 GLN A O 1
ATOM 696 N N . GLY A 1 95 ? 9.754 -0.341 -6.163 1.00 94.88 95 GLY A N 1
ATOM 697 C CA . GLY A 1 95 ? 10.997 -1.054 -6.471 1.00 94.88 95 GLY A CA 1
ATOM 698 C C . GLY A 1 95 ? 11.129 -2.432 -5.815 1.00 94.88 95 GLY A C 1
ATOM 699 O O . GLY A 1 95 ? 12.244 -2.933 -5.683 1.00 94.88 95 GLY A O 1
ATOM 700 N N . LYS A 1 96 ? 10.027 -3.054 -5.375 1.00 96.00 96 LYS A N 1
ATOM 701 C CA . LYS A 1 96 ? 10.065 -4.322 -4.620 1.00 96.00 96 LYS A CA 1
ATOM 702 C C . LYS A 1 96 ? 10.050 -5.571 -5.510 1.00 96.00 96 LYS A C 1
ATOM 704 O O . LYS A 1 96 ? 10.066 -6.688 -4.991 1.00 96.00 96 LYS A O 1
ATOM 709 N N . ASN A 1 97 ? 10.089 -5.388 -6.835 1.00 95.50 97 ASN A N 1
ATOM 710 C CA . ASN A 1 97 ? 10.025 -6.432 -7.864 1.00 95.50 97 ASN A CA 1
ATOM 711 C C . ASN A 1 97 ? 8.731 -7.256 -7.833 1.00 95.50 97 ASN A C 1
ATOM 713 O O . ASN A 1 97 ? 8.750 -8.436 -8.181 1.00 95.50 97 ASN A O 1
ATOM 717 N N . LEU A 1 98 ? 7.617 -6.646 -7.424 1.00 94.50 98 LEU A N 1
ATOM 718 C CA . LEU A 1 98 ? 6.339 -7.344 -7.308 1.00 94.50 98 LEU A CA 1
ATOM 719 C C . LEU A 1 98 ? 5.826 -7.819 -8.665 1.00 94.50 98 LEU A C 1
ATOM 721 O O . LEU A 1 98 ? 5.939 -7.104 -9.664 1.00 94.50 98 LEU A O 1
ATO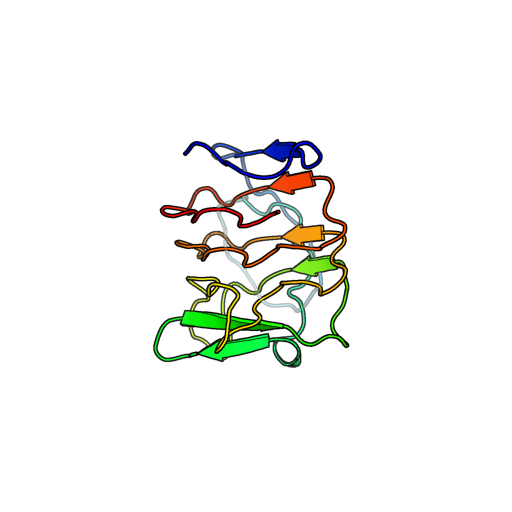M 725 N N . THR A 1 99 ? 5.233 -9.005 -8.667 1.00 91.69 99 THR A N 1
ATOM 726 C CA . THR A 1 99 ? 4.606 -9.660 -9.820 1.00 91.69 99 THR A CA 1
ATOM 727 C C . THR A 1 99 ? 3.088 -9.640 -9.727 1.00 91.69 99 THR A C 1
ATOM 729 O O . THR A 1 99 ? 2.425 -9.525 -10.758 1.00 91.69 99 THR A O 1
ATOM 732 N N . SER A 1 100 ? 2.532 -9.658 -8.511 1.00 89.06 100 SER A N 1
ATOM 733 C CA . SER A 1 100 ? 1.098 -9.503 -8.273 1.00 89.06 100 SER A CA 1
ATOM 734 C C . SER A 1 100 ? 0.813 -8.823 -6.930 1.00 89.06 100 SER A C 1
ATOM 736 O O . SER A 1 100 ? 1.610 -8.892 -5.994 1.00 89.06 100 SER A O 1
ATOM 738 N N . VAL A 1 101 ? -0.327 -8.130 -6.854 1.00 91.00 101 VAL A N 1
ATOM 739 C CA . VAL A 1 101 ? -0.854 -7.540 -5.616 1.00 91.00 101 VAL A CA 1
ATOM 740 C C . VAL A 1 101 ? -2.352 -7.800 -5.549 1.00 91.00 101 VAL A C 1
ATOM 742 O O . VAL A 1 101 ? -3.095 -7.434 -6.463 1.00 91.00 101 VAL A O 1
ATOM 745 N N . VAL A 1 102 ? -2.793 -8.403 -4.450 1.00 90.69 102 VAL A N 1
ATOM 746 C CA . VAL A 1 102 ? -4.200 -8.571 -4.089 1.00 90.69 102 VAL A CA 1
ATOM 747 C C . VAL A 1 102 ? -4.526 -7.586 -2.972 1.00 90.69 102 VAL A C 1
ATOM 749 O O . VAL A 1 102 ? -3.905 -7.619 -1.909 1.00 90.69 102 VAL A O 1
ATOM 752 N N . PHE A 1 103 ? -5.493 -6.702 -3.225 1.00 89.44 103 PHE A N 1
ATOM 753 C CA . PHE A 1 103 ? -5.946 -5.715 -2.245 1.00 89.44 103 PHE A CA 1
ATOM 754 C C . PHE A 1 103 ? -7.163 -6.217 -1.465 1.00 89.44 103 PHE A C 1
ATOM 756 O O . PHE A 1 103 ? -8.100 -6.745 -2.080 1.00 89.44 103 PHE A O 1
ATOM 763 N N . PRO A 1 104 ? -7.219 -5.965 -0.149 1.00 91.62 104 PRO A N 1
ATOM 764 C CA . PRO A 1 104 ? -8.441 -6.121 0.612 1.00 91.62 104 PRO A CA 1
ATOM 765 C C . PRO A 1 104 ? -9.441 -5.014 0.258 1.00 91.62 104 PRO A C 1
ATOM 767 O O . PRO A 1 104 ? -9.078 -3.943 -0.236 1.00 91.62 104 PRO A O 1
ATOM 770 N N . GLN A 1 105 ? -10.720 -5.252 0.558 1.00 89.19 105 GLN A N 1
ATOM 771 C CA . GLN A 1 105 ? -11.794 -4.261 0.370 1.00 89.19 105 GLN A CA 1
ATOM 772 C C . GLN A 1 105 ? -11.792 -3.159 1.446 1.00 89.19 105 GLN A C 1
ATOM 774 O O . GLN A 1 105 ? -12.691 -2.325 1.496 1.00 89.19 105 GLN A O 1
ATOM 779 N N . THR A 1 106 ? -10.808 -3.162 2.341 1.00 93.38 106 THR A N 1
ATOM 780 C CA . THR A 1 106 ? -10.614 -2.129 3.362 1.00 93.38 106 THR A CA 1
ATOM 781 C C . THR A 1 106 ? -9.814 -0.939 2.830 1.00 93.38 106 THR A C 1
ATOM 783 O O . THR A 1 106 ? -9.902 0.148 3.398 1.00 93.38 106 THR A O 1
ATOM 786 N N . ILE A 1 107 ? -9.077 -1.095 1.719 1.00 95.69 107 ILE A N 1
ATOM 787 C CA . ILE A 1 107 ? -8.247 -0.024 1.153 1.00 95.69 107 ILE A CA 1
ATOM 788 C C . ILE A 1 107 ? -9.115 1.110 0.610 1.00 95.69 107 ILE A C 1
ATOM 790 O O . ILE A 1 107 ? -9.964 0.909 -0.260 1.00 95.69 107 ILE A O 1
ATOM 794 N N . LYS A 1 108 ? -8.841 2.318 1.095 1.00 95.88 108 LYS A N 1
ATOM 795 C CA . LYS A 1 108 ? -9.489 3.577 0.727 1.00 95.88 108 LYS A CA 1
ATOM 796 C C . LYS A 1 108 ? -8.597 4.478 -0.107 1.00 95.88 108 LYS A C 1
ATOM 798 O O . LYS A 1 108 ? -9.096 5.123 -1.026 1.00 95.88 108 LYS A O 1
ATOM 803 N N . SER A 1 109 ? -7.293 4.496 0.159 1.00 95.62 109 SER A N 1
ATOM 804 C CA . SER A 1 109 ? -6.360 5.368 -0.555 1.00 95.62 109 SER A CA 1
ATOM 805 C C . SER A 1 109 ? -5.024 4.701 -0.870 1.00 95.62 109 SER A C 1
ATOM 807 O O . SER A 1 109 ? -4.502 3.886 -0.106 1.00 95.62 109 SER A O 1
ATOM 809 N N . ILE A 1 110 ? -4.462 5.058 -2.027 1.00 95.44 110 ILE A N 1
ATOM 810 C CA . ILE A 1 110 ? -3.120 4.647 -2.452 1.00 95.44 110 ILE A CA 1
ATOM 811 C C . ILE A 1 110 ? -2.329 5.891 -2.874 1.00 95.44 110 ILE A C 1
ATOM 813 O O . ILE A 1 110 ? -2.714 6.616 -3.801 1.00 95.44 110 ILE A O 1
ATOM 817 N N . GLY A 1 111 ? -1.217 6.124 -2.177 1.00 94.62 111 GLY A N 1
ATOM 818 C CA . GLY A 1 111 ? -0.370 7.301 -2.322 1.00 94.62 111 GLY A CA 1
ATOM 819 C C . GLY A 1 111 ? 0.505 7.313 -3.578 1.00 94.62 111 GLY A C 1
ATOM 820 O O . GLY A 1 111 ? 0.684 6.312 -4.273 1.00 94.62 111 GLY A O 1
ATOM 821 N N . SER A 1 112 ? 1.060 8.489 -3.877 1.00 92.88 112 SER A N 1
ATOM 822 C CA . SER A 1 112 ? 1.858 8.733 -5.084 1.00 92.88 112 SER A CA 1
ATOM 823 C C . SER A 1 112 ? 3.047 7.780 -5.180 1.00 92.88 112 SER A C 1
ATOM 825 O O . SER A 1 112 ? 3.787 7.624 -4.216 1.00 92.88 112 SER A O 1
ATOM 827 N N . GLY A 1 113 ? 3.256 7.154 -6.340 1.00 91.81 113 GLY A N 1
ATOM 828 C CA . GLY A 1 113 ? 4.408 6.270 -6.563 1.00 91.81 113 GLY A CA 1
ATOM 829 C C . GLY A 1 113 ? 4.429 4.967 -5.758 1.00 91.81 113 GLY A C 1
ATOM 830 O O . GLY A 1 113 ? 5.414 4.242 -5.866 1.00 91.81 113 GLY A O 1
ATOM 831 N N . ALA A 1 114 ? 3.378 4.652 -4.989 1.00 95.06 114 ALA A N 1
ATOM 832 C CA . ALA A 1 114 ? 3.385 3.563 -4.008 1.00 95.06 114 ALA A CA 1
ATOM 833 C C . ALA A 1 114 ? 3.803 2.196 -4.573 1.00 95.06 114 ALA A C 1
ATOM 835 O O . ALA A 1 114 ? 4.399 1.406 -3.851 1.00 95.06 114 ALA A O 1
ATOM 836 N N . PHE A 1 115 ? 3.507 1.925 -5.847 1.00 94.38 115 PHE A N 1
ATOM 837 C CA . PHE A 1 115 ? 3.830 0.688 -6.563 1.00 94.38 115 PHE A CA 1
ATOM 838 C C . PHE A 1 115 ? 4.724 0.933 -7.793 1.00 94.38 115 PHE A C 1
ATOM 840 O O . PHE A 1 115 ? 4.805 0.071 -8.673 1.00 94.38 115 PHE A O 1
ATOM 847 N N . ALA A 1 116 ? 5.401 2.081 -7.876 1.00 91.19 116 ALA A N 1
ATOM 848 C CA . ALA A 1 116 ? 6.274 2.408 -8.999 1.00 91.19 116 ALA A CA 1
ATOM 849 C C . ALA A 1 116 ? 7.479 1.452 -9.081 1.00 91.19 116 ALA A C 1
ATOM 851 O O . ALA A 1 116 ? 7.940 0.917 -8.070 1.00 91.19 116 ALA A O 1
ATOM 852 N N . ASN A 1 117 ? 8.028 1.266 -10.282 1.00 92.44 117 ASN A N 1
ATOM 853 C CA . ASN A 1 117 ? 9.188 0.406 -10.547 1.00 92.44 117 ASN A CA 1
ATOM 854 C C . ASN A 1 117 ? 9.002 -1.069 -10.115 1.00 92.44 117 ASN A C 1
ATOM 856 O O . ASN A 1 117 ? 9.912 -1.674 -9.549 1.00 92.44 11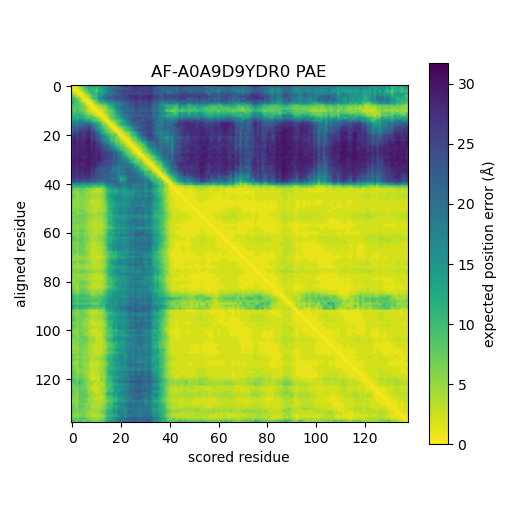7 ASN A O 1
ATOM 860 N N . ASN A 1 118 ? 7.833 -1.662 -10.372 1.00 93.25 118 ASN A N 1
ATOM 861 C CA . ASN A 1 118 ? 7.585 -3.099 -10.181 1.00 93.25 118 ASN A CA 1
ATOM 862 C C . ASN A 1 118 ? 7.384 -3.839 -11.511 1.00 93.25 118 ASN A C 1
ATOM 864 O O . ASN A 1 118 ? 7.312 -3.230 -12.575 1.00 93.25 118 ASN A O 1
ATOM 868 N N . ASN A 1 119 ? 7.253 -5.165 -11.439 1.00 93.19 119 ASN A N 1
ATOM 869 C CA . ASN A 1 119 ? 7.027 -6.048 -12.586 1.00 93.19 119 ASN A CA 1
ATOM 870 C C . ASN A 1 119 ? 5.539 -6.400 -12.767 1.00 93.19 119 ASN A C 1
ATOM 872 O O . ASN A 1 119 ? 5.203 -7.424 -13.364 1.00 93.19 119 ASN A O 1
ATOM 876 N N . LEU A 1 120 ? 4.642 -5.560 -12.241 1.00 89.12 120 LEU A N 1
ATOM 877 C CA . LEU A 1 120 ? 3.199 -5.737 -12.361 1.00 89.12 120 LEU A CA 1
ATOM 878 C C . LEU A 1 120 ? 2.799 -5.623 -13.835 1.00 89.12 120 LEU A C 1
ATOM 880 O O . LEU A 1 120 ? 3.248 -4.725 -14.544 1.00 89.12 120 LEU A O 1
ATOM 884 N N . THR A 1 121 ? 1.951 -6.534 -14.300 1.00 83.19 121 THR A N 1
ATOM 885 C CA . THR A 1 121 ? 1.435 -6.544 -15.685 1.00 83.19 121 THR A CA 1
ATOM 886 C C . THR A 1 121 ? -0.076 -6.365 -15.727 1.00 83.19 121 THR A C 1
ATOM 888 O O . THR A 1 121 ? -0.625 -5.750 -16.646 1.00 83.19 121 THR A O 1
ATOM 891 N N . GLU A 1 122 ? -0.746 -6.835 -14.684 1.00 82.00 122 GLU A N 1
ATOM 892 C CA . GLU A 1 122 ? -2.156 -6.641 -14.428 1.00 82.00 122 GLU A CA 1
ATOM 893 C C . GLU A 1 122 ? -2.385 -6.410 -12.943 1.00 82.00 122 GLU A C 1
ATOM 895 O O . GLU A 1 122 ? -1.609 -6.852 -12.094 1.00 82.00 122 GLU A O 1
ATOM 900 N N . LEU A 1 123 ? -3.446 -5.673 -12.640 1.00 83.62 123 LEU A N 1
ATOM 901 C CA . LEU A 1 123 ? -3.813 -5.375 -11.271 1.00 83.62 123 LEU A CA 1
ATOM 902 C C . LEU A 1 123 ? -5.306 -5.075 -11.190 1.00 83.62 123 LEU A C 1
ATOM 904 O O . LEU A 1 123 ? -5.871 -4.371 -12.036 1.00 83.62 123 LEU A O 1
ATOM 908 N N . THR A 1 124 ? -5.933 -5.611 -10.149 1.00 83.94 124 THR A N 1
ATOM 909 C CA . THR A 1 124 ? -7.325 -5.325 -9.814 1.00 83.94 124 THR A CA 1
ATOM 910 C C . THR A 1 124 ? -7.363 -4.344 -8.657 1.00 83.94 124 THR A C 1
ATOM 912 O O . THR A 1 124 ? -6.810 -4.629 -7.601 1.00 83.94 124 THR A O 1
ATOM 915 N N . LEU A 1 125 ? -8.020 -3.200 -8.848 1.00 86.44 125 LEU A N 1
ATOM 916 C CA . LEU A 1 125 ? -8.248 -2.247 -7.761 1.00 86.44 125 LEU A CA 1
ATOM 917 C C . LEU A 1 125 ? -9.479 -2.664 -6.942 1.00 86.44 125 LEU A C 1
ATOM 919 O O . LEU A 1 125 ? -10.445 -3.154 -7.537 1.00 86.44 125 LEU A O 1
ATOM 923 N N . PRO A 1 126 ? -9.466 -2.471 -5.611 1.00 85.06 126 PRO A N 1
ATOM 924 C CA . PRO A 1 126 ? -10.622 -2.775 -4.781 1.00 85.06 126 PRO A CA 1
ATOM 925 C C . PRO A 1 126 ? -11.738 -1.751 -5.026 1.00 85.06 126 PRO A C 1
ATOM 927 O O . PRO A 1 126 ? -11.472 -0.578 -5.290 1.00 85.06 126 PRO A O 1
ATOM 930 N N . ASP A 1 127 ? -12.995 -2.183 -4.911 1.00 85.38 127 ASP A N 1
ATOM 931 C CA . ASP A 1 127 ? -14.164 -1.315 -5.131 1.00 85.38 127 ASP A CA 1
ATOM 932 C C . ASP A 1 127 ? -14.303 -0.234 -4.055 1.00 85.38 127 ASP A C 1
ATOM 934 O O . ASP A 1 127 ? -14.936 0.798 -4.264 1.00 85.38 127 ASP A O 1
ATOM 938 N N . SER A 1 128 ? -13.701 -0.478 -2.895 1.00 86.62 128 SER A N 1
ATOM 939 C CA . SER A 1 128 ? -13.633 0.449 -1.773 1.00 86.62 128 SER A CA 1
ATOM 940 C C . SER A 1 128 ? -12.700 1.633 -1.999 1.00 86.62 128 SER A C 1
ATOM 942 O O . SER A 1 128 ? -12.697 2.534 -1.160 1.00 86.62 128 SER A O 1
ATOM 944 N N . LEU A 1 129 ? -11.891 1.612 -3.065 1.00 91.25 129 LEU A N 1
ATOM 945 C CA . LEU A 1 129 ? -10.873 2.619 -3.321 1.00 91.25 129 LEU A CA 1
ATOM 946 C C . LEU A 1 129 ? -11.521 3.962 -3.673 1.00 91.25 129 LEU A C 1
ATOM 948 O O . LEU A 1 129 ? -12.204 4.100 -4.687 1.00 91.25 129 LEU A O 1
ATOM 952 N N . GLU A 1 130 ? -11.250 4.966 -2.851 1.00 93.06 130 GLU A N 1
ATOM 953 C CA . GLU A 1 130 ? -11.775 6.324 -2.985 1.00 93.06 130 GLU A CA 1
ATOM 954 C C . GLU A 1 130 ? -10.733 7.253 -3.620 1.00 93.06 130 GLU A C 1
ATOM 956 O O . GLU A 1 130 ? -11.071 8.097 -4.454 1.00 93.06 130 GLU A O 1
ATOM 961 N N . GLU A 1 131 ? -9.451 7.057 -3.292 1.00 92.19 131 GLU A N 1
ATOM 962 C CA . GLU A 1 131 ? -8.357 7.904 -3.760 1.00 92.19 131 GLU A CA 1
ATOM 963 C C . GLU A 1 131 ? -7.198 7.102 -4.367 1.00 92.19 131 GLU A C 1
ATOM 965 O O . GLU A 1 131 ? -6.678 6.148 -3.790 1.00 92.19 131 GLU A O 1
ATOM 970 N N . LEU A 1 132 ? -6.753 7.539 -5.546 1.00 89.62 132 LEU A N 1
ATOM 971 C CA . LEU A 1 132 ? -5.577 7.014 -6.230 1.00 89.62 132 LEU A CA 1
ATOM 972 C C . LEU A 1 132 ? -4.737 8.194 -6.715 1.00 89.62 132 LEU A C 1
ATOM 974 O O . LEU A 1 132 ? -5.167 8.951 -7.588 1.00 89.62 132 LEU A O 1
ATOM 978 N N . SER A 1 133 ? -3.552 8.349 -6.132 1.00 89.56 133 SER A N 1
ATOM 979 C CA . SER A 1 133 ? -2.631 9.443 -6.442 1.00 89.56 133 SER A CA 1
ATOM 980 C C . SER A 1 133 ? -1.958 9.302 -7.819 1.00 89.56 133 SER A C 1
ATOM 982 O O . SER A 1 133 ? -2.126 8.317 -8.542 1.00 89.56 133 SER A O 1
ATOM 984 N N . ALA A 1 134 ? -1.175 10.310 -8.210 1.00 86.94 134 ALA A N 1
ATOM 985 C CA . ALA A 1 134 ? -0.404 10.277 -9.450 1.00 86.94 134 ALA A CA 1
ATOM 986 C C . ALA A 1 134 ? 0.733 9.238 -9.400 1.00 86.94 134 ALA A C 1
ATOM 988 O O . ALA A 1 134 ? 1.281 8.944 -8.340 1.00 86.94 134 ALA A O 1
ATOM 989 N N . TYR A 1 135 ? 1.109 8.701 -10.566 1.00 87.25 135 TYR A N 1
ATOM 990 C CA . TYR A 1 135 ? 2.299 7.853 -10.747 1.00 87.25 135 TYR A CA 1
ATOM 991 C C . TYR A 1 135 ? 2.356 6.586 -9.884 1.00 87.25 135 TYR A C 1
ATOM 993 O O . TYR A 1 135 ? 3.427 6.013 -9.725 1.00 87.25 135 TYR A O 1
ATOM 1001 N N . VAL A 1 136 ? 1.222 6.127 -9.344 1.00 88.44 136 VAL A N 1
ATOM 1002 C CA . VAL A 1 136 ? 1.157 4.971 -8.431 1.00 88.44 136 VAL A CA 1
ATOM 1003 C C . VAL A 1 136 ? 1.852 3.740 -9.008 1.00 88.44 136 VAL A C 1
ATOM 1005 O O . VAL A 1 136 ? 2.523 3.043 -8.261 1.00 88.44 136 VAL A O 1
ATOM 1008 N N . PHE A 1 137 ? 1.735 3.503 -10.317 1.00 87.19 137 PHE A N 1
ATOM 1009 C CA . PHE A 1 137 ? 2.276 2.325 -11.002 1.00 87.19 137 PHE A CA 1
ATOM 1010 C C . PHE A 1 137 ? 3.305 2.673 -12.092 1.00 87.19 137 PHE A C 1
ATOM 1012 O O . PHE A 1 137 ? 3.388 1.949 -13.085 1.00 87.19 137 PHE A O 1
ATOM 1019 N N . TYR A 1 138 ? 4.005 3.808 -11.961 1.00 81.25 138 TYR A N 1
ATOM 1020 C CA . TYR A 1 138 ? 4.946 4.292 -12.982 1.00 81.25 138 TYR A CA 1
ATOM 1021 C C . TYR A 1 138 ? 6.158 3.372 -13.166 1.00 81.25 138 TYR A C 1
ATOM 1023 O O . TYR A 1 138 ? 6.714 2.912 -12.141 1.00 81.25 138 TYR A O 1
#

Nea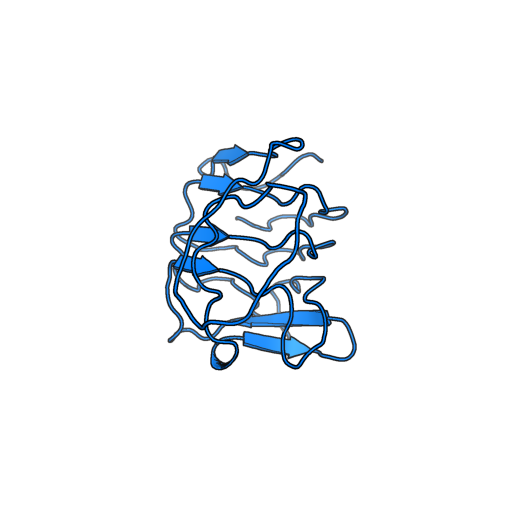rest PDB structures (foldseek):
  6mlx-assembly3_C  TM=8.056E-01  e=1.571E-03  Treponema pallidum
  4fd0-assembly1_A  TM=8.473E-01  e=2.946E-03  Bacteroides caccae ATCC 43185
  4fs7-assembly1_A  TM=4.405E-01  e=6.092E-02  Bacteroides ovatus ATCC 8483

Solvent-accessible surface area (backbone atoms only — not comparable to full-atom values): 7871 Å² total; per-residue (Å²): 136,85,89,60,46,50,102,71,50,50,77,43,76,62,80,87,74,81,34,56,65,88,89,85,91,79,95,80,86,89,84,83,88,79,92,57,29,54,79,71,71,75,56,46,67,65,89,35,49,43,67,42,77,90,76,18,27,36,36,30,51,48,77,87,42,73,36,68,38,26,50,45,53,50,57,98,88,35,53,34,30,30,40,33,36,38,63,98,89,24,46,15,46,40,59,52,58,29,52,39,62,46,61,34,70,51,30,31,38,39,24,34,25,17,43,13,56,42,58,52,47,54,43,57,53,40,81,47,51,77,45,76,44,60,36,26,53,64

Secondary structure (DSSP, 8-state):
----S-TT-EEEE--S------------------------PPPPPGGGEEEETTTTEEEEE-TTS-SEEE--SEETTEE--EEPPPSSS--BTTTS--SEEE--TT--EE-TTTTTT---SEEEEPTT--EE-TTTT-